Protein AF-A0A9D5DJY1-F1 (afdb_monomer)

Sequence (149 aa):
MSKDKRERAIVYVGHIPFGLFEPQLEEYFSQFGKILRLKLSRSKKSGHSRGYAFIEFESMEVAEIAASTMNNYIIFKRSLKCHVLPKESIHPFIFTKSKKNKPLHSNKPLTQEEKQAKVKKSAASKQKKLIKISKILEKENINYKLPSM

Structure (mmCIF, N/CA/C/O backbone):
data_AF-A0A9D5DJY1-F1
#
_entry.id   AF-A0A9D5DJY1-F1
#
loop_
_atom_site.group_PDB
_atom_site.id
_atom_site.type_symbol
_atom_site.label_atom_id
_atom_site.label_alt_id
_atom_site.label_comp_id
_atom_site.label_asym_id
_atom_site.label_entity_id
_atom_site.label_seq_id
_atom_site.pdbx_PDB_ins_code
_atom_site.Cartn_x
_atom_site.Cartn_y
_atom_site.Cartn_z
_atom_site.occupancy
_atom_site.B_iso_or_equiv
_atom_site.auth_seq_id
_atom_site.auth_comp_id
_atom_site.auth_asym_id
_atom_site.auth_atom_id
_atom_site.pdbx_PDB_model_num
ATOM 1 N N . MET A 1 1 ? -32.517 -2.470 -9.070 1.00 41.47 1 MET A N 1
ATOM 2 C CA . MET A 1 1 ? -31.110 -2.789 -9.385 1.00 41.47 1 MET A CA 1
ATOM 3 C C . MET A 1 1 ? -30.322 -2.769 -8.095 1.00 41.47 1 MET A C 1
ATOM 5 O O . MET A 1 1 ? -30.193 -1.720 -7.471 1.00 41.47 1 MET A O 1
ATOM 9 N N . SER A 1 2 ? -29.945 -3.953 -7.634 1.00 45.41 2 SER A N 1
ATOM 10 C CA . SER A 1 2 ? -29.238 -4.187 -6.380 1.00 45.41 2 SER A CA 1
ATOM 11 C C . SER A 1 2 ? -27.928 -3.404 -6.389 1.00 45.41 2 SER A C 1
ATOM 13 O O . SER A 1 2 ? -27.163 -3.509 -7.339 1.00 45.41 2 SER A O 1
ATOM 15 N N . LYS A 1 3 ? -27.673 -2.581 -5.367 1.00 52.31 3 LYS A N 1
ATOM 16 C CA . LYS A 1 3 ? -26.342 -2.002 -5.164 1.00 52.31 3 LYS A CA 1
ATOM 17 C C . LYS A 1 3 ? -25.402 -3.167 -4.881 1.00 52.31 3 LYS A C 1
ATOM 19 O O . LYS A 1 3 ? -25.457 -3.719 -3.782 1.00 52.31 3 LYS A O 1
ATOM 24 N N . ASP A 1 4 ? -24.614 -3.559 -5.878 1.00 59.56 4 ASP A N 1
ATOM 25 C CA . ASP A 1 4 ? -23.617 -4.614 -5.748 1.00 59.56 4 ASP A CA 1
ATOM 26 C C . ASP A 1 4 ? -22.781 -4.357 -4.504 1.00 59.56 4 ASP A C 1
ATOM 28 O O . ASP A 1 4 ? -22.185 -3.289 -4.320 1.00 59.56 4 ASP A O 1
ATOM 32 N N . LYS A 1 5 ? -22.791 -5.339 -3.611 1.00 59.12 5 LYS A N 1
ATOM 33 C CA . LYS A 1 5 ? -22.055 -5.316 -2.357 1.00 59.12 5 LYS A CA 1
ATOM 34 C C . LYS A 1 5 ? -20.580 -5.550 -2.690 1.00 59.12 5 LYS A C 1
ATOM 36 O O . LYS A 1 5 ? -20.061 -6.639 -2.490 1.00 59.12 5 LYS A O 1
ATOM 41 N N . ARG A 1 6 ? -19.924 -4.538 -3.266 1.00 77.81 6 ARG A N 1
ATOM 42 C CA . ARG A 1 6 ? -18.500 -4.580 -3.617 1.00 77.81 6 ARG A CA 1
ATOM 43 C C . ARG A 1 6 ? -17.697 -4.665 -2.330 1.00 77.81 6 ARG A C 1
ATOM 45 O O . ARG A 1 6 ? -17.626 -3.707 -1.556 1.00 77.81 6 ARG A O 1
ATOM 52 N N . GLU A 1 7 ? -17.161 -5.847 -2.065 1.00 89.00 7 GLU A N 1
ATOM 53 C CA . GLU A 1 7 ? -16.284 -6.052 -0.926 1.00 89.00 7 GLU A CA 1
ATOM 54 C C . GLU A 1 7 ? -14.908 -5.479 -1.237 1.00 89.00 7 GLU A C 1
ATOM 56 O O . GLU A 1 7 ? -14.360 -5.699 -2.311 1.00 89.00 7 GLU A O 1
ATOM 61 N N . ARG A 1 8 ? -14.337 -4.736 -0.290 1.00 92.88 8 ARG A N 1
ATOM 62 C CA . ARG A 1 8 ? -12.980 -4.210 -0.430 1.00 92.88 8 ARG A CA 1
ATOM 63 C C . ARG A 1 8 ? -11.979 -5.306 -0.122 1.00 92.88 8 ARG A C 1
ATOM 65 O O . ARG A 1 8 ? -12.163 -6.068 0.830 1.00 92.88 8 ARG A O 1
ATOM 72 N N . ALA A 1 9 ? -10.887 -5.316 -0.868 1.00 94.38 9 ALA A N 1
ATOM 73 C CA . ALA A 1 9 ? -9.797 -6.252 -0.664 1.00 94.38 9 ALA A CA 1
ATOM 74 C C . ALA A 1 9 ? -8.452 -5.532 -0.732 1.00 94.38 9 ALA A C 1
ATOM 76 O O . ALA A 1 9 ? -8.300 -4.506 -1.399 1.00 94.38 9 ALA A O 1
ATOM 77 N N . ILE A 1 10 ? -7.474 -6.078 -0.011 1.00 96.06 10 ILE A N 1
ATOM 78 C CA . ILE A 1 10 ? -6.108 -5.564 0.004 1.00 96.06 10 ILE A CA 1
ATOM 79 C C . ILE A 1 10 ? -5.216 -6.544 -0.742 1.00 96.06 10 ILE A C 1
ATOM 81 O O . ILE A 1 10 ? -5.172 -7.726 -0.412 1.00 96.06 10 ILE A O 1
ATOM 85 N N . VAL A 1 11 ? -4.456 -6.031 -1.698 1.00 96.88 11 VAL A N 1
ATOM 86 C CA . VAL A 1 11 ? -3.409 -6.764 -2.402 1.00 96.88 11 VAL A CA 1
ATOM 87 C C . VAL A 1 11 ? -2.065 -6.433 -1.768 1.00 96.88 11 VAL A C 1
ATOM 89 O O . VAL A 1 11 ? -1.703 -5.263 -1.589 1.00 96.88 11 VAL A O 1
ATOM 92 N N . TYR A 1 12 ? -1.318 -7.475 -1.423 1.00 97.00 12 TYR A N 1
ATOM 93 C CA . TYR A 1 12 ? 0.097 -7.370 -1.110 1.00 97.00 12 TYR A CA 1
ATOM 94 C C . TYR A 1 12 ? 0.903 -7.386 -2.405 1.00 97.00 12 TYR A C 1
ATOM 96 O O . TYR A 1 12 ? 0.724 -8.278 -3.233 1.00 97.00 12 TYR A O 1
ATOM 104 N N . VAL A 1 13 ? 1.831 -6.439 -2.540 1.00 96.94 13 VAL A N 1
ATOM 105 C CA . VAL A 1 13 ? 2.782 -6.371 -3.653 1.00 96.94 13 VAL A CA 1
ATOM 106 C C . VAL A 1 13 ? 4.192 -6.404 -3.076 1.00 96.94 13 VAL A C 1
ATOM 108 O O . VAL A 1 13 ? 4.599 -5.489 -2.366 1.00 96.94 13 VAL A O 1
ATOM 111 N N . GLY A 1 14 ? 4.942 -7.465 -3.349 1.00 96.12 14 GLY A N 1
ATOM 112 C CA . GLY A 1 14 ? 6.302 -7.684 -2.864 1.00 96.12 14 GLY A CA 1
ATOM 113 C C . GLY A 1 14 ? 7.342 -7.708 -3.978 1.00 96.12 14 GLY A C 1
ATOM 114 O O . GLY A 1 14 ? 7.011 -7.722 -5.161 1.00 96.12 14 GLY A O 1
ATOM 115 N N . HIS A 1 15 ? 8.615 -7.740 -3.574 1.00 95.38 15 HIS A N 1
ATOM 116 C CA . HIS A 1 15 ? 9.786 -7.743 -4.464 1.00 95.38 15 HIS A CA 1
ATOM 117 C C . HIS A 1 15 ? 9.909 -6.504 -5.363 1.00 95.38 15 HIS A C 1
ATOM 119 O O . HIS A 1 15 ? 10.597 -6.537 -6.384 1.00 95.38 15 HIS A O 1
ATOM 125 N N . ILE A 1 16 ? 9.315 -5.393 -4.932 1.00 95.00 16 ILE A N 1
ATOM 126 C CA . ILE A 1 16 ? 9.310 -4.129 -5.662 1.00 95.00 16 ILE A CA 1
ATOM 127 C C . ILE A 1 16 ? 10.757 -3.618 -5.815 1.00 95.00 16 ILE A C 1
ATOM 129 O O . ILE A 1 16 ? 11.475 -3.535 -4.809 1.00 95.00 16 ILE A O 1
ATOM 133 N N . PRO A 1 17 ? 11.206 -3.288 -7.040 1.00 92.25 17 PRO A N 1
ATOM 134 C CA . PRO A 1 17 ? 12.548 -2.770 -7.283 1.00 92.25 17 PRO A CA 1
ATOM 135 C C . PRO A 1 17 ? 12.768 -1.401 -6.632 1.00 92.25 17 PRO A C 1
ATOM 137 O O . PRO A 1 17 ? 11.848 -0.597 -6.470 1.00 92.25 17 PRO A O 1
ATOM 140 N N . PHE A 1 18 ? 14.022 -1.124 -6.272 1.00 86.62 18 PHE A N 1
ATOM 141 C CA . PHE A 1 18 ? 14.419 0.193 -5.783 1.00 86.62 18 PHE A CA 1
ATOM 142 C C . PHE A 1 18 ? 14.231 1.224 -6.904 1.00 86.62 18 PHE A C 1
ATOM 144 O O . PHE A 1 18 ? 14.793 1.065 -7.982 1.00 86.62 18 PHE A O 1
ATOM 151 N N . GLY A 1 19 ? 13.418 2.252 -6.651 1.00 85.12 19 GLY A N 1
ATOM 152 C CA . GLY A 1 19 ? 13.051 3.278 -7.637 1.00 85.12 19 GLY A CA 1
ATOM 153 C C . GLY A 1 19 ? 11.577 3.256 -8.046 1.00 85.12 19 GLY A C 1
ATOM 154 O O . GLY A 1 19 ? 11.086 4.244 -8.582 1.00 85.12 19 GLY A O 1
ATOM 155 N N . LEU A 1 20 ? 10.852 2.175 -7.742 1.00 90.50 20 LEU A N 1
ATOM 156 C CA . LEU A 1 20 ? 9.415 2.092 -7.981 1.00 90.50 20 LEU A CA 1
ATOM 157 C C . LEU A 1 20 ? 8.670 2.506 -6.701 1.00 90.50 20 LEU A C 1
ATOM 159 O O . LEU A 1 20 ? 8.695 1.799 -5.687 1.00 90.50 20 LEU A O 1
ATOM 163 N N . PHE A 1 21 ? 8.071 3.696 -6.738 1.00 92.44 21 PHE A N 1
ATOM 164 C CA . PHE A 1 21 ? 7.407 4.328 -5.602 1.00 92.44 21 PHE A CA 1
ATOM 165 C C . PHE A 1 21 ? 5.883 4.331 -5.763 1.00 92.44 21 PHE A C 1
ATOM 167 O O . PHE A 1 21 ? 5.326 3.829 -6.737 1.00 92.44 21 PHE A O 1
ATOM 174 N N . GLU A 1 22 ? 5.204 4.886 -4.763 1.00 94.00 22 GLU A N 1
ATOM 175 C CA . GLU A 1 22 ? 3.753 5.023 -4.710 1.00 94.00 22 GLU A CA 1
ATOM 176 C C . GLU A 1 22 ? 3.104 5.570 -5.994 1.00 94.00 22 GLU A C 1
ATOM 178 O O . GLU A 1 22 ? 2.169 4.915 -6.440 1.00 94.00 22 GLU A O 1
ATOM 183 N N . PRO A 1 23 ? 3.563 6.674 -6.626 1.00 94.31 23 PRO A N 1
ATOM 184 C CA . PRO A 1 23 ? 2.889 7.201 -7.814 1.00 94.31 23 PRO A CA 1
ATOM 185 C C . PRO A 1 23 ? 2.963 6.238 -9.002 1.00 94.31 23 PRO A C 1
ATOM 187 O O . PRO A 1 23 ? 1.973 6.061 -9.701 1.00 94.31 23 PRO A O 1
ATOM 190 N N . GLN A 1 24 ? 4.097 5.553 -9.194 1.00 93.38 24 GLN A N 1
ATOM 191 C CA . GLN A 1 24 ? 4.215 4.557 -10.259 1.00 93.38 24 GLN A CA 1
ATOM 192 C C . GLN A 1 24 ? 3.327 3.346 -9.968 1.00 93.38 24 GLN A C 1
ATOM 194 O O . GLN A 1 24 ? 2.640 2.864 -10.859 1.00 93.38 24 GLN A O 1
ATOM 199 N N . LEU A 1 25 ? 3.310 2.851 -8.723 1.00 94.25 25 LEU A N 1
ATOM 200 C CA . LEU A 1 25 ? 2.404 1.762 -8.346 1.00 94.25 25 LEU A CA 1
ATOM 201 C C . LEU A 1 25 ? 0.942 2.161 -8.561 1.00 94.25 25 LEU A C 1
ATOM 203 O O . LEU A 1 25 ? 0.166 1.361 -9.061 1.00 94.25 25 LEU A O 1
ATOM 207 N N . GLU A 1 26 ? 0.561 3.377 -8.185 1.00 95.56 26 GLU A N 1
ATOM 208 C CA . GLU A 1 26 ? -0.804 3.862 -8.361 1.00 95.56 26 GLU A CA 1
ATOM 209 C C . GLU A 1 26 ? -1.192 3.888 -9.839 1.00 95.56 26 GLU A C 1
ATOM 211 O O . GLU A 1 26 ? -2.220 3.321 -10.194 1.00 95.56 26 GLU A O 1
ATOM 216 N N . GLU A 1 27 ? -0.333 4.420 -10.708 1.00 94.12 27 GLU A N 1
ATOM 217 C CA . GLU A 1 27 ? -0.542 4.418 -12.158 1.00 94.12 27 GLU A CA 1
ATOM 218 C C . GLU A 1 27 ? -0.684 2.989 -12.709 1.00 94.12 27 GLU A C 1
ATOM 220 O O . GLU A 1 27 ? -1.706 2.662 -13.315 1.00 94.12 27 GLU A O 1
ATOM 225 N N . TYR A 1 28 ? 0.261 2.093 -12.402 1.00 92.19 28 TYR A N 1
ATOM 226 C CA . TYR A 1 28 ? 0.219 0.700 -12.862 1.00 92.19 28 TYR A CA 1
ATOM 227 C C . TYR A 1 28 ? -0.999 -0.067 -12.360 1.00 92.19 28 TYR A C 1
ATOM 229 O O . TYR A 1 28 ? -1.531 -0.899 -13.085 1.00 92.19 28 TYR A O 1
ATOM 237 N N . PHE A 1 29 ? -1.428 0.140 -11.118 1.00 95.06 29 PHE A N 1
ATOM 238 C CA . PHE A 1 29 ? -2.541 -0.624 -10.559 1.00 95.06 29 PHE A CA 1
ATOM 239 C C . PHE A 1 29 ? -3.906 0.028 -10.829 1.00 95.06 29 PHE A C 1
ATOM 241 O O . PHE A 1 29 ? -4.925 -0.661 -10.761 1.00 95.06 29 PHE A O 1
ATOM 248 N N . SER A 1 30 ? -3.938 1.313 -11.201 1.00 95.25 30 SER A N 1
ATOM 249 C CA . SER A 1 30 ? -5.171 2.027 -11.562 1.00 95.25 30 SER A CA 1
ATOM 250 C C . SER A 1 30 ? -5.842 1.466 -12.818 1.00 95.25 30 SER A C 1
ATOM 252 O O . SER A 1 30 ? -7.062 1.554 -12.940 1.00 95.25 30 SER A O 1
ATOM 254 N N . GLN A 1 31 ? -5.076 0.814 -13.703 1.00 94.94 31 GLN A N 1
ATOM 255 C CA . GLN A 1 31 ? -5.602 0.173 -14.914 1.00 94.94 31 GLN A CA 1
ATOM 256 C C . GLN A 1 31 ? -6.569 -0.984 -14.616 1.00 94.94 31 GLN A C 1
ATOM 258 O O . GLN A 1 31 ? -7.448 -1.273 -15.421 1.00 94.94 31 GLN A O 1
ATOM 263 N N . PHE A 1 32 ? -6.423 -1.648 -13.463 1.00 95.06 32 PHE A N 1
ATOM 264 C CA . PHE A 1 32 ? -7.307 -2.748 -13.066 1.00 95.06 32 PHE A CA 1
ATOM 265 C C . PHE A 1 32 ? -8.606 -2.229 -12.451 1.00 95.06 32 PHE A C 1
ATOM 267 O O . PHE A 1 32 ? -9.660 -2.845 -12.593 1.00 95.06 32 PHE A O 1
ATOM 274 N N . GLY A 1 33 ? -8.540 -1.096 -11.752 1.00 94.06 33 GLY A N 1
ATOM 275 C CA . GLY A 1 33 ? -9.705 -0.452 -11.173 1.00 94.06 33 GLY A CA 1
ATOM 276 C C . GLY A 1 33 ? -9.354 0.575 -10.106 1.00 94.06 33 GLY A C 1
ATOM 277 O O . GLY A 1 33 ? -8.200 0.946 -9.892 1.00 94.06 33 GLY A O 1
ATOM 278 N N . LYS A 1 34 ? -10.389 1.050 -9.411 1.00 95.19 34 LYS A N 1
ATOM 279 C CA . LYS A 1 34 ? -10.267 2.146 -8.451 1.00 95.19 34 LYS A CA 1
ATOM 280 C C . LYS A 1 34 ? -9.510 1.721 -7.190 1.00 95.19 34 LYS A C 1
ATOM 282 O O . LYS A 1 34 ? -9.982 0.889 -6.407 1.00 95.19 34 LYS A O 1
ATOM 287 N N . ILE A 1 35 ? -8.366 2.365 -6.970 1.00 96.50 35 ILE A N 1
ATOM 288 C CA . ILE A 1 35 ? -7.564 2.250 -5.752 1.00 96.50 35 ILE A CA 1
ATOM 289 C C . ILE A 1 35 ? -8.118 3.220 -4.705 1.00 96.50 35 ILE A C 1
ATOM 291 O O . ILE A 1 35 ? -8.317 4.403 -4.973 1.00 96.50 35 ILE A O 1
ATOM 295 N N . LEU A 1 36 ? -8.368 2.724 -3.496 1.00 94.56 36 LEU A N 1
ATOM 296 C CA . LEU A 1 36 ? -8.807 3.544 -2.364 1.00 94.56 36 LEU A CA 1
ATOM 297 C C . LEU A 1 36 ? -7.626 4.015 -1.522 1.00 94.56 36 LEU A C 1
ATOM 299 O O . LEU A 1 36 ? -7.602 5.151 -1.044 1.00 94.56 36 LEU A O 1
ATOM 303 N N . ARG A 1 37 ? -6.662 3.122 -1.283 1.00 94.62 37 ARG A N 1
ATOM 304 C CA . ARG A 1 37 ? -5.487 3.406 -0.457 1.00 94.62 37 ARG A CA 1
ATOM 305 C C . ARG A 1 37 ? -4.285 2.666 -0.998 1.00 94.62 37 ARG A C 1
ATOM 307 O O . ARG A 1 37 ? -4.371 1.490 -1.329 1.00 94.62 37 ARG A O 1
ATOM 314 N N . LEU A 1 38 ? -3.142 3.332 -0.975 1.00 95.38 38 LEU A N 1
ATOM 315 C CA . LEU A 1 38 ? -1.866 2.736 -1.326 1.00 95.38 38 LEU A CA 1
ATOM 316 C C . LEU A 1 38 ? -0.824 3.107 -0.277 1.00 95.38 38 LEU A C 1
ATOM 318 O O . LEU A 1 38 ? -0.776 4.239 0.212 1.00 95.38 38 LEU A O 1
ATOM 322 N N . LYS A 1 39 ? 0.002 2.136 0.112 1.00 93.88 39 LYS A N 1
ATOM 323 C CA . LYS A 1 39 ? 1.108 2.369 1.040 1.00 93.88 39 LYS A CA 1
ATOM 324 C C . LYS A 1 39 ? 2.310 1.503 0.699 1.00 93.88 39 LYS A C 1
ATOM 326 O O . LYS A 1 39 ? 2.276 0.291 0.909 1.00 93.88 39 LYS A O 1
ATOM 331 N N . LEU A 1 40 ? 3.411 2.144 0.317 1.00 94.50 40 LEU A N 1
ATOM 332 C CA . LEU A 1 40 ? 4.723 1.508 0.271 1.00 94.50 40 LEU A CA 1
ATOM 333 C C . LEU A 1 40 ? 5.310 1.433 1.684 1.00 94.50 40 LEU A C 1
ATOM 335 O O . LEU A 1 40 ? 5.345 2.415 2.436 1.00 94.50 40 LEU A O 1
ATOM 339 N N . SER A 1 41 ? 5.779 0.254 2.076 1.00 92.06 41 SER A N 1
ATOM 340 C CA . SER A 1 41 ? 6.418 0.072 3.372 1.00 92.06 41 SER A CA 1
ATOM 341 C C . SER A 1 41 ? 7.846 0.604 3.335 1.00 92.06 41 SER A C 1
ATOM 343 O O . SER A 1 41 ? 8.646 0.215 2.485 1.00 92.06 41 SER A O 1
ATOM 345 N N . ARG A 1 42 ? 8.189 1.479 4.283 1.00 90.94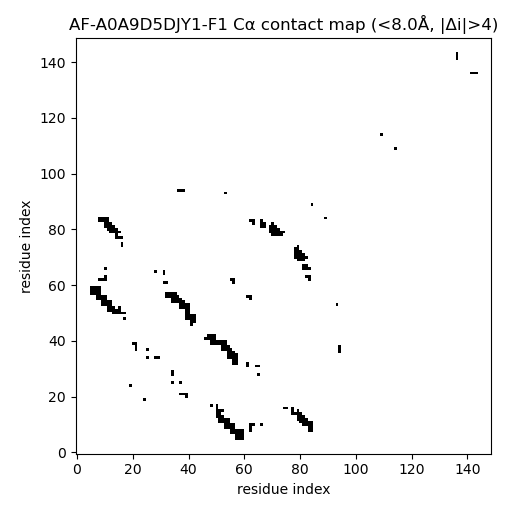 42 ARG A N 1
ATOM 346 C CA . ARG A 1 42 ? 9.505 2.124 4.375 1.00 90.94 42 ARG A CA 1
ATOM 347 C C . ARG A 1 42 ? 10.160 1.853 5.728 1.00 90.94 42 ARG A C 1
ATOM 349 O O . ARG A 1 42 ? 9.483 1.679 6.746 1.00 90.94 42 ARG A O 1
ATOM 356 N N . SER A 1 43 ? 11.488 1.796 5.749 1.00 89.06 43 SER A N 1
ATOM 357 C CA . SER A 1 43 ? 12.283 1.661 6.969 1.00 89.06 43 SER A CA 1
ATOM 358 C C . SER A 1 43 ? 12.111 2.895 7.851 1.00 89.06 43 SER A C 1
ATOM 360 O O . SER A 1 43 ? 12.279 4.022 7.394 1.00 89.06 43 SER A O 1
ATOM 362 N N . LYS A 1 44 ? 11.832 2.698 9.145 1.00 84.56 44 LYS A N 1
ATOM 363 C CA . LYS A 1 44 ? 11.696 3.810 10.103 1.00 84.56 44 LYS A CA 1
ATOM 364 C C . LYS A 1 44 ? 13.013 4.546 10.364 1.00 84.56 44 LYS A C 1
ATOM 366 O O . LYS A 1 44 ? 12.965 5.698 10.776 1.00 84.56 44 LYS A O 1
ATOM 371 N N . LYS A 1 45 ? 14.156 3.871 10.182 1.00 85.75 45 LYS A N 1
ATOM 372 C CA . LYS A 1 45 ? 15.488 4.437 10.442 1.00 85.75 45 LYS A CA 1
ATOM 373 C C . LYS A 1 45 ? 16.004 5.219 9.238 1.00 85.75 45 LYS A C 1
ATOM 375 O O . LYS A 1 45 ? 16.393 6.365 9.383 1.00 85.75 45 LYS A O 1
ATOM 380 N N . SER A 1 46 ? 15.989 4.593 8.061 1.00 87.94 46 SER A N 1
ATOM 381 C CA . SER A 1 46 ? 16.608 5.147 6.854 1.00 87.94 46 SER A CA 1
ATOM 382 C C . SER A 1 46 ? 15.614 5.782 5.881 1.00 87.94 46 SER A C 1
ATOM 384 O O . SER A 1 46 ? 16.036 6.387 4.906 1.00 87.94 46 SER A O 1
ATOM 386 N N . GLY A 1 47 ? 14.303 5.593 6.062 1.00 86.19 47 GLY A N 1
ATOM 387 C CA . GLY A 1 47 ?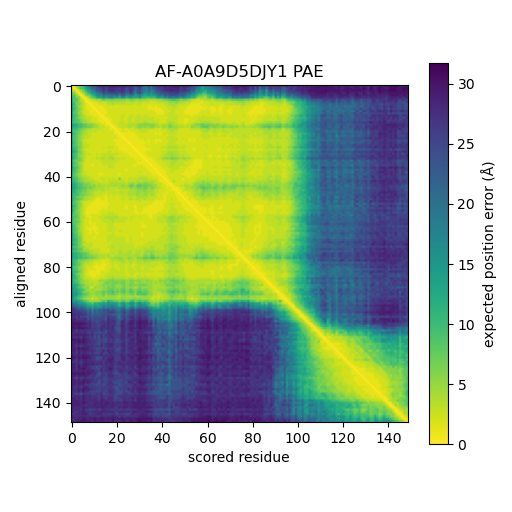 13.277 6.067 5.122 1.00 86.19 47 GLY A CA 1
ATOM 388 C C . GLY A 1 47 ? 13.214 5.303 3.793 1.00 86.19 47 GLY A C 1
ATOM 389 O O . GLY A 1 47 ? 12.298 5.534 3.008 1.00 86.19 47 GLY A O 1
ATOM 390 N N . HIS A 1 48 ? 14.137 4.370 3.552 1.00 88.25 48 HIS A N 1
ATOM 391 C CA . HIS A 1 48 ? 14.214 3.610 2.307 1.00 88.25 48 HIS A CA 1
ATOM 392 C C . HIS A 1 48 ? 13.055 2.616 2.184 1.00 88.25 48 HIS A C 1
ATOM 394 O O . HIS A 1 48 ? 12.559 2.100 3.192 1.00 88.25 48 HIS A O 1
ATOM 400 N N . SER A 1 49 ? 12.642 2.323 0.949 1.00 92.56 49 SER A N 1
ATOM 401 C CA . SER A 1 49 ? 11.646 1.285 0.666 1.00 92.56 49 SER A CA 1
ATOM 402 C C . SER A 1 49 ? 12.108 -0.070 1.199 1.00 92.56 49 SER A C 1
ATOM 404 O O . SER A 1 49 ? 13.274 -0.440 1.074 1.00 92.56 49 SER A O 1
ATOM 406 N N . ARG A 1 50 ? 11.179 -0.824 1.790 1.00 92.81 50 ARG A N 1
ATOM 407 C CA . ARG A 1 50 ? 11.396 -2.220 2.191 1.00 92.81 50 ARG A CA 1
ATOM 408 C C . ARG A 1 50 ? 11.119 -3.204 1.048 1.00 92.81 50 ARG A C 1
ATOM 410 O O . ARG A 1 50 ? 11.187 -4.406 1.276 1.00 92.81 50 ARG A O 1
ATOM 417 N N . GLY A 1 51 ? 10.778 -2.707 -0.144 1.00 93.75 51 GLY A N 1
ATOM 418 C CA . GLY A 1 51 ? 10.510 -3.528 -1.327 1.00 93.75 51 GLY A CA 1
ATOM 419 C C . GLY A 1 51 ? 9.133 -4.196 -1.331 1.00 93.75 51 GLY A C 1
ATOM 420 O O . GLY A 1 51 ? 8.952 -5.206 -2.007 1.00 93.75 51 GLY A O 1
ATOM 421 N N . TYR A 1 52 ? 8.171 -3.672 -0.565 1.00 95.38 52 TYR A N 1
ATOM 422 C CA . TYR A 1 52 ? 6.791 -4.154 -0.588 1.00 95.38 52 TYR A CA 1
ATOM 423 C C . TYR A 1 52 ? 5.776 -3.053 -0.263 1.00 95.38 52 TYR A C 1
ATOM 425 O O . TYR A 1 52 ? 6.073 -2.116 0.487 1.00 95.38 52 TYR A O 1
ATOM 433 N N . ALA A 1 53 ? 4.570 -3.193 -0.803 1.00 95.94 53 ALA A N 1
ATOM 434 C CA . ALA A 1 53 ? 3.456 -2.269 -0.672 1.00 95.94 53 ALA A CA 1
ATOM 435 C C . ALA A 1 53 ? 2.137 -3.007 -0.409 1.00 95.94 53 ALA A C 1
ATOM 437 O O . ALA A 1 53 ? 2.015 -4.211 -0.638 1.00 95.94 53 ALA A O 1
ATOM 438 N N . PHE A 1 54 ? 1.153 -2.250 0.065 1.00 96.25 54 PHE A N 1
ATOM 439 C CA . PHE A 1 54 ? -0.232 -2.682 0.210 1.00 96.25 54 PHE A CA 1
ATOM 440 C C . PHE A 1 54 ? -1.133 -1.750 -0.590 1.00 96.25 54 PHE A C 1
ATOM 442 O O . PHE A 1 54 ? -0.983 -0.526 -0.494 1.00 96.25 54 PHE A O 1
ATOM 449 N N . ILE A 1 55 ? -2.063 -2.331 -1.341 1.00 96.75 55 ILE A N 1
ATOM 450 C CA . ILE A 1 55 ? -3.011 -1.610 -2.193 1.00 96.75 55 ILE A CA 1
ATOM 451 C C . ILE A 1 55 ? -4.420 -2.070 -1.824 1.00 96.75 55 ILE A C 1
ATOM 453 O O . ILE A 1 55 ? -4.706 -3.260 -1.876 1.00 96.75 55 ILE A O 1
ATOM 457 N N . GLU A 1 56 ? -5.284 -1.149 -1.408 1.00 95.69 56 GLU A N 1
ATOM 458 C CA . GLU A 1 56 ? -6.703 -1.404 -1.140 1.00 95.69 56 GLU A CA 1
ATOM 459 C C . GLU A 1 56 ? -7.521 -1.038 -2.377 1.00 95.69 56 GLU A C 1
ATOM 461 O O . GLU A 1 56 ? -7.530 0.126 -2.792 1.00 95.69 56 GLU A O 1
ATOM 466 N N . PHE A 1 57 ? -8.223 -2.020 -2.933 1.00 96.19 57 PHE A N 1
ATOM 467 C CA . PHE A 1 57 ? -9.153 -1.835 -4.043 1.00 96.19 57 PHE A CA 1
ATOM 468 C C . PHE A 1 57 ? -10.592 -1.713 -3.547 1.00 96.19 57 PHE A C 1
ATOM 470 O O . PHE A 1 57 ? -10.965 -2.245 -2.497 1.00 96.19 57 PHE A O 1
ATOM 477 N N . GLU A 1 58 ? -11.419 -1.024 -4.333 1.00 95.06 58 GLU A N 1
ATOM 478 C CA . GLU A 1 58 ? -12.856 -0.905 -4.066 1.00 95.06 58 GLU A CA 1
ATOM 479 C C . GLU A 1 58 ? -13.614 -2.233 -4.250 1.00 95.06 58 GLU A C 1
ATOM 481 O O . GLU A 1 58 ? -14.620 -2.440 -3.575 1.00 95.06 58 GLU A O 1
ATOM 486 N N . SER A 1 59 ? -13.127 -3.127 -5.121 1.00 94.25 59 SER A N 1
ATOM 487 C CA . SER A 1 59 ? -13.741 -4.427 -5.426 1.00 94.25 59 SER A CA 1
ATOM 488 C C . SER A 1 59 ? -12.762 -5.587 -5.226 1.00 94.25 59 SER A C 1
ATOM 490 O O . SER A 1 59 ? -11.603 -5.512 -5.640 1.00 94.25 59 SER A O 1
ATOM 492 N N . MET A 1 60 ? -13.251 -6.671 -4.623 1.00 93.69 60 MET A N 1
ATOM 493 C CA . MET A 1 60 ? -12.518 -7.913 -4.384 1.00 93.69 60 MET A CA 1
ATOM 494 C C . MET A 1 60 ? -12.170 -8.626 -5.687 1.00 93.69 60 MET A C 1
ATOM 496 O O . MET A 1 60 ? -11.031 -9.047 -5.852 1.00 93.69 60 MET A O 1
ATOM 500 N N . GLU A 1 61 ? -13.096 -8.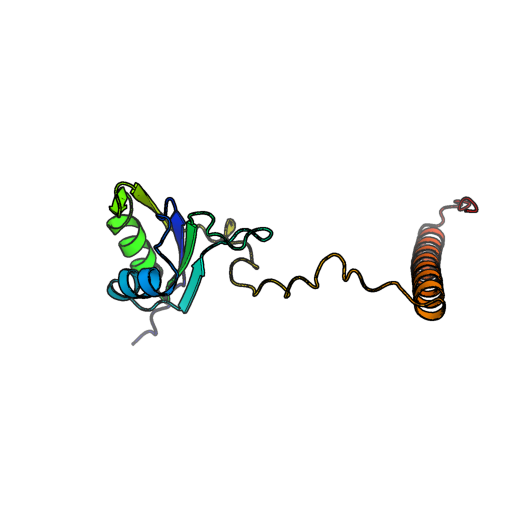660 -6.643 1.00 94.31 61 GLU A N 1
ATOM 501 C CA . GLU A 1 61 ? -12.869 -9.249 -7.969 1.00 94.31 61 GLU A CA 1
ATOM 502 C C . GLU A 1 61 ? -11.697 -8.559 -8.683 1.00 94.31 61 GLU A C 1
ATOM 504 O O . GLU A 1 61 ? -10.798 -9.204 -9.217 1.00 94.31 61 GLU A O 1
ATOM 509 N N . VAL A 1 62 ? -11.649 -7.224 -8.610 1.00 95.06 62 VAL A N 1
ATOM 510 C CA . VAL A 1 62 ? -10.551 -6.428 -9.179 1.00 95.06 62 VAL A CA 1
ATOM 511 C C . VAL A 1 62 ? -9.228 -6.743 -8.484 1.00 95.06 62 VAL A C 1
ATOM 513 O O . VAL A 1 62 ? -8.201 -6.872 -9.147 1.00 95.06 62 VAL A O 1
ATOM 516 N N . ALA A 1 63 ? -9.236 -6.887 -7.157 1.00 95.75 63 ALA A N 1
ATOM 517 C CA . ALA A 1 63 ? -8.041 -7.236 -6.396 1.00 95.75 63 ALA A CA 1
ATOM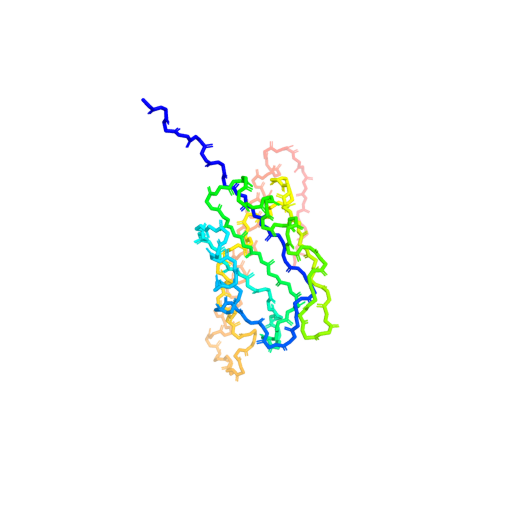 518 C C . ALA A 1 63 ? -7.491 -8.621 -6.776 1.00 95.75 63 ALA A C 1
ATOM 520 O O . ALA A 1 63 ? -6.276 -8.774 -6.906 1.00 95.75 63 ALA A O 1
ATOM 521 N N . GLU A 1 64 ? -8.362 -9.611 -6.980 1.00 95.75 64 GLU A N 1
ATOM 522 C CA . GLU A 1 64 ? -7.986 -10.965 -7.406 1.00 95.75 64 GLU A CA 1
ATOM 523 C C . GLU A 1 64 ? -7.413 -10.990 -8.824 1.00 95.75 64 GLU A C 1
ATOM 525 O O . GLU A 1 64 ? -6.371 -11.615 -9.056 1.00 95.75 64 GLU A O 1
ATOM 530 N N . ILE A 1 65 ? -8.035 -10.259 -9.754 1.00 95.75 65 ILE A N 1
ATOM 531 C CA . ILE A 1 65 ? -7.545 -10.115 -11.130 1.00 95.75 65 ILE A CA 1
ATOM 532 C C . ILE A 1 65 ? -6.182 -9.418 -11.136 1.00 95.75 65 ILE A C 1
ATOM 534 O O . ILE A 1 65 ? -5.236 -9.915 -11.752 1.00 95.75 65 ILE A O 1
ATOM 538 N N . ALA A 1 66 ? -6.048 -8.298 -10.419 1.00 96.06 66 ALA A N 1
ATOM 539 C CA . ALA A 1 66 ? -4.795 -7.553 -10.327 1.00 96.06 66 ALA A CA 1
ATOM 540 C C . ALA A 1 66 ? -3.682 -8.403 -9.698 1.00 96.06 66 ALA A C 1
ATOM 542 O O . ALA A 1 66 ? -2.553 -8.415 -10.193 1.00 96.06 66 ALA A O 1
ATOM 543 N N . ALA A 1 67 ? -3.994 -9.145 -8.630 1.00 96.44 67 ALA A N 1
ATOM 544 C CA . ALA A 1 67 ? -3.043 -10.036 -7.983 1.00 96.44 67 ALA A CA 1
ATOM 545 C C . ALA A 1 67 ? -2.590 -11.153 -8.927 1.00 96.44 67 ALA A C 1
ATOM 547 O O . ALA A 1 67 ? -1.388 -11.344 -9.082 1.00 96.44 67 ALA A O 1
ATOM 548 N N . SER A 1 68 ? -3.524 -11.839 -9.586 1.00 96.25 68 SER A N 1
ATOM 549 C CA . SER A 1 68 ? -3.221 -12.947 -10.501 1.00 96.25 68 SER A CA 1
ATOM 550 C C . SER A 1 68 ? -2.413 -12.490 -11.715 1.00 96.25 68 SER A C 1
ATOM 552 O O . SER A 1 68 ? -1.435 -13.137 -12.076 1.00 96.25 68 SER A O 1
ATOM 554 N N . THR A 1 69 ? -2.776 -11.346 -12.299 1.00 95.12 69 THR A N 1
ATOM 555 C CA . THR A 1 69 ? -2.133 -10.815 -13.511 1.00 95.12 69 THR A CA 1
ATOM 556 C C . THR A 1 69 ? -0.721 -10.306 -13.230 1.00 95.12 69 THR A C 1
ATOM 558 O O . THR A 1 69 ? 0.193 -10.534 -14.018 1.00 95.12 69 THR A O 1
ATOM 561 N N . MET A 1 70 ? -0.519 -9.623 -12.098 1.00 94.94 70 MET A N 1
ATOM 562 C CA . MET A 1 70 ? 0.776 -9.018 -11.766 1.00 94.94 70 MET A CA 1
ATOM 563 C C . MET A 1 70 ? 1.717 -9.961 -11.011 1.00 94.94 70 MET A C 1
ATOM 565 O O . MET A 1 70 ? 2.888 -9.624 -10.807 1.00 94.94 70 MET A O 1
ATOM 569 N N . ASN A 1 71 ? 1.241 -11.122 -10.559 1.00 96.06 71 ASN A N 1
ATOM 570 C CA . ASN A 1 71 ? 2.095 -12.084 -9.879 1.00 96.06 71 ASN A CA 1
ATOM 571 C C . ASN A 1 71 ? 3.133 -12.657 -10.856 1.00 96.06 71 ASN A C 1
ATOM 573 O O . ASN A 1 71 ? 2.799 -13.112 -11.943 1.00 96.06 71 ASN A O 1
ATOM 577 N N . ASN A 1 72 ? 4.402 -12.642 -10.451 1.00 95.19 72 ASN A N 1
ATOM 578 C CA . ASN A 1 72 ? 5.575 -12.997 -11.254 1.00 95.19 72 ASN A CA 1
ATOM 579 C C . ASN A 1 72 ? 5.888 -12.061 -12.435 1.00 95.19 72 ASN A C 1
ATOM 581 O O . ASN A 1 72 ? 6.809 -12.348 -13.199 1.00 95.19 72 ASN A O 1
ATOM 585 N N . TYR A 1 73 ? 5.214 -10.913 -12.557 1.00 94.12 73 TYR A N 1
ATOM 586 C CA . TYR A 1 73 ? 5.547 -9.929 -13.587 1.00 94.12 73 TYR A CA 1
ATOM 587 C C . TYR A 1 73 ? 6.942 -9.328 -13.346 1.00 94.12 73 TYR A C 1
ATOM 589 O O . TYR A 1 73 ? 7.266 -8.913 -12.229 1.00 94.12 73 TYR A O 1
ATOM 597 N N . ILE A 1 74 ? 7.789 -9.297 -14.379 1.00 93.44 74 ILE A N 1
ATOM 598 C CA . ILE A 1 74 ? 9.191 -8.877 -14.256 1.00 93.44 74 ILE A CA 1
ATOM 599 C C . ILE A 1 74 ? 9.314 -7.375 -14.511 1.00 93.44 74 ILE A C 1
ATOM 601 O O . ILE A 1 74 ? 9.074 -6.898 -15.615 1.00 93.44 74 ILE A O 1
ATOM 605 N N . ILE A 1 75 ? 9.780 -6.637 -13.502 1.00 90.25 75 ILE A N 1
ATOM 606 C CA . ILE A 1 75 ? 10.093 -5.207 -13.593 1.00 90.25 75 ILE A CA 1
ATOM 607 C C . ILE A 1 75 ? 11.525 -4.977 -13.104 1.00 90.25 75 ILE A C 1
ATOM 609 O O . ILE A 1 75 ? 11.896 -5.424 -12.019 1.00 90.25 75 ILE A O 1
ATOM 613 N N . PHE A 1 76 ? 12.351 -4.285 -13.897 1.00 87.88 76 PHE A N 1
ATOM 614 C CA . PHE A 1 76 ? 13.759 -3.997 -13.572 1.00 87.88 76 PHE A CA 1
ATOM 615 C C . PHE A 1 76 ? 14.547 -5.242 -13.107 1.00 87.88 76 PHE A C 1
ATOM 617 O O . PHE A 1 76 ? 15.272 -5.199 -12.113 1.00 87.88 76 PHE A O 1
ATOM 624 N N . LYS A 1 77 ? 14.391 -6.367 -13.822 1.00 90.38 77 LYS A N 1
ATOM 625 C CA . LYS A 1 77 ? 15.014 -7.673 -13.510 1.00 90.38 77 LYS A CA 1
ATOM 626 C C . LYS A 1 77 ? 14.551 -8.315 -12.189 1.00 90.38 77 LYS A C 1
ATOM 628 O O . LYS A 1 77 ? 15.212 -9.222 -11.688 1.00 90.38 77 LYS A O 1
ATOM 633 N N . ARG A 1 78 ? 13.429 -7.874 -11.610 1.00 91.12 78 ARG A N 1
ATOM 634 C CA . ARG A 1 78 ? 12.815 -8.484 -10.419 1.00 91.12 78 ARG A CA 1
ATOM 635 C C . ARG A 1 78 ? 11.392 -8.926 -10.726 1.00 91.12 78 ARG A C 1
ATOM 637 O O . ARG A 1 78 ? 10.617 -8.152 -11.271 1.00 91.12 78 ARG A O 1
ATOM 644 N N . SER A 1 79 ? 11.039 -10.147 -10.341 1.00 95.19 79 SER A N 1
ATOM 645 C CA . SER A 1 79 ? 9.667 -10.648 -10.419 1.00 95.19 79 SER A CA 1
ATOM 646 C C . SER A 1 79 ? 8.856 -10.146 -9.223 1.00 95.19 79 SER A C 1
ATOM 648 O O . SER A 1 79 ? 9.215 -10.424 -8.070 1.00 95.19 79 SER A O 1
ATOM 650 N N . LEU A 1 80 ? 7.771 -9.420 -9.483 1.00 96.00 80 LEU A N 1
ATOM 651 C CA . LEU A 1 80 ? 6.830 -8.999 -8.451 1.00 96.00 80 LEU A CA 1
ATOM 652 C C . LEU A 1 80 ? 6.125 -10.210 -7.841 1.00 96.00 80 LEU A C 1
ATOM 654 O O . LEU A 1 80 ? 5.835 -11.187 -8.526 1.00 96.00 80 LEU A O 1
ATOM 658 N N . LYS A 1 81 ? 5.826 -10.132 -6.545 1.00 96.62 81 LYS A N 1
ATOM 659 C CA . LYS A 1 81 ? 5.014 -11.137 -5.853 1.00 96.62 81 LYS A CA 1
ATOM 660 C C . LYS A 1 81 ? 3.707 -10.504 -5.414 1.00 96.62 81 LYS A C 1
ATOM 662 O O . LYS A 1 81 ? 3.720 -9.675 -4.504 1.00 96.62 81 LYS A O 1
ATOM 667 N N . CYS A 1 82 ? 2.603 -10.911 -6.025 1.00 96.94 82 CYS A N 1
ATOM 668 C CA . CYS A 1 82 ? 1.291 -10.318 -5.788 1.00 96.94 82 CYS A CA 1
ATOM 669 C C . CYS A 1 82 ? 0.321 -11.379 -5.270 1.00 96.94 82 CYS A C 1
ATOM 671 O O . CYS A 1 82 ? 0.239 -12.469 -5.827 1.00 96.94 82 CYS A O 1
ATOM 673 N N . HIS A 1 83 ? -0.388 -11.081 -4.183 1.00 96.69 83 HIS A N 1
ATOM 674 C CA . HIS A 1 83 ? -1.477 -11.926 -3.685 1.00 96.69 83 HIS A CA 1
ATOM 675 C C . HIS A 1 83 ? -2.481 -11.095 -2.891 1.00 96.69 83 HIS A C 1
ATOM 677 O O . HIS A 1 83 ? -2.130 -10.076 -2.289 1.00 96.69 83 HIS A O 1
ATOM 683 N N . VAL A 1 84 ? -3.732 -11.542 -2.882 1.00 96.75 84 VAL A N 1
ATOM 684 C CA . VAL A 1 84 ? -4.777 -10.959 -2.040 1.00 96.75 84 VAL A CA 1
ATOM 685 C C . VAL A 1 84 ? -4.532 -11.371 -0.590 1.00 96.75 84 VAL A C 1
ATOM 687 O O . VAL A 1 84 ? -4.198 -12.522 -0.309 1.00 96.75 84 VAL A O 1
ATOM 690 N N . LEU A 1 85 ? -4.660 -10.422 0.334 1.00 95.25 85 LEU A N 1
ATOM 691 C CA . LEU A 1 85 ? -4.536 -10.692 1.760 1.00 95.25 85 LEU A CA 1
ATOM 692 C C . LEU A 1 85 ? -5.880 -11.153 2.333 1.00 95.25 85 LEU A C 1
ATOM 694 O O . LEU A 1 85 ? -6.877 -10.442 2.173 1.00 95.25 85 LEU A O 1
ATOM 698 N N . PRO A 1 86 ? -5.917 -12.289 3.052 1.00 92.62 86 PRO A N 1
ATOM 699 C CA . PRO A 1 86 ? -7.116 -12.719 3.756 1.00 92.62 86 PRO A CA 1
ATOM 700 C C . PRO A 1 86 ? -7.420 -11.754 4.906 1.00 92.62 86 PRO A C 1
ATOM 702 O O . PRO A 1 86 ? -6.497 -11.208 5.528 1.00 92.62 86 PRO A O 1
ATOM 705 N N . LYS A 1 87 ? -8.709 -11.535 5.191 1.00 88.56 87 LYS A N 1
ATOM 706 C CA . LYS A 1 87 ? -9.184 -10.496 6.123 1.00 88.56 87 LYS A CA 1
ATOM 707 C C . LYS A 1 87 ? -8.612 -10.661 7.535 1.00 88.56 87 LYS A C 1
ATOM 709 O O . LYS A 1 87 ? -8.366 -9.665 8.210 1.00 88.56 87 LYS A O 1
ATOM 714 N N . GLU A 1 88 ? -8.313 -11.889 7.944 1.00 90.50 88 GLU A N 1
ATOM 715 C CA . GLU A 1 88 ? -7.741 -12.233 9.250 1.00 90.50 88 GLU A CA 1
ATOM 716 C C . GLU A 1 88 ? -6.280 -11.777 9.388 1.00 90.50 88 GLU A C 1
ATOM 718 O O . GLU A 1 88 ? -5.821 -11.451 10.482 1.00 90.50 88 GLU A O 1
ATOM 723 N N . SER A 1 89 ? -5.542 -11.719 8.274 1.00 88.75 89 SER A N 1
ATOM 724 C CA . SER A 1 89 ? -4.135 -11.291 8.248 1.00 88.75 89 SER A CA 1
ATOM 725 C C . SER A 1 89 ? -3.962 -9.769 8.151 1.00 88.75 89 SER A C 1
ATOM 727 O O . SER A 1 89 ? -2.856 -9.241 8.312 1.00 88.75 89 SER A O 1
ATOM 729 N N . ILE A 1 90 ? -5.052 -9.042 7.885 1.00 88.81 90 ILE A N 1
ATOM 730 C CA . ILE A 1 90 ? -5.039 -7.593 7.709 1.00 88.81 90 ILE A CA 1
ATOM 731 C C . ILE A 1 90 ? -4.941 -6.937 9.085 1.00 88.81 90 ILE A C 1
ATOM 733 O O . ILE A 1 90 ? -5.909 -6.809 9.831 1.00 88.81 90 ILE A O 1
ATOM 737 N N . HIS A 1 91 ? -3.749 -6.455 9.420 1.00 84.62 91 HIS A N 1
ATOM 738 C CA . HIS A 1 91 ? -3.566 -5.687 10.641 1.00 84.62 91 HIS A CA 1
ATOM 739 C C . HIS A 1 91 ? -4.290 -4.321 10.541 1.00 84.62 91 HIS A C 1
ATOM 741 O O . HIS A 1 91 ? -4.064 -3.586 9.571 1.00 84.62 91 HIS A O 1
ATOM 747 N N . PRO A 1 92 ? -5.069 -3.890 11.559 1.00 83.75 92 PRO A N 1
ATOM 748 C CA . PRO A 1 92 ? -5.880 -2.662 11.497 1.00 83.75 92 PRO A CA 1
ATOM 749 C C . PRO A 1 92 ? -5.088 -1.391 11.164 1.00 83.75 92 PRO A C 1
ATOM 751 O O . PRO A 1 92 ? -5.616 -0.426 10.614 1.00 83.75 92 PRO A O 1
ATOM 754 N N . PHE A 1 93 ? -3.793 -1.388 11.492 1.00 83.06 93 PHE A N 1
ATOM 755 C CA . PHE A 1 93 ? -2.928 -0.222 11.353 1.00 83.06 93 PHE A CA 1
ATOM 756 C C . PHE A 1 93 ? -2.065 -0.198 10.080 1.00 83.06 93 PHE A C 1
ATOM 758 O O . PHE A 1 93 ? -1.149 0.624 10.004 1.00 83.06 93 PHE A O 1
ATOM 765 N N . ILE A 1 94 ? -2.322 -1.059 9.081 1.00 85.50 94 ILE A N 1
ATOM 766 C CA . ILE A 1 94 ? -1.542 -1.093 7.822 1.00 85.50 94 ILE A CA 1
ATOM 767 C C . ILE A 1 94 ? -1.492 0.299 7.188 1.00 85.50 94 ILE A C 1
ATOM 769 O O . ILE A 1 94 ? -0.415 0.869 6.999 1.00 85.50 94 ILE A O 1
ATOM 773 N N . PHE A 1 95 ? -2.652 0.912 6.966 1.00 87.62 95 PHE A N 1
ATOM 774 C CA . PHE A 1 95 ? -2.746 2.226 6.336 1.00 87.62 95 PHE A CA 1
ATOM 775 C C . PHE A 1 95 ? -2.774 3.400 7.322 1.00 87.62 95 PHE A C 1
ATOM 777 O O . PHE A 1 95 ? -2.919 4.556 6.912 1.00 87.62 95 PHE A O 1
ATOM 784 N N . THR A 1 96 ? -2.630 3.150 8.625 1.00 84.44 96 THR A N 1
ATOM 785 C CA . THR A 1 96 ? -2.547 4.236 9.603 1.00 84.44 96 THR A CA 1
ATOM 786 C C . THR A 1 96 ? -1.264 5.024 9.369 1.00 84.44 96 THR A C 1
ATOM 788 O O . THR A 1 96 ? -0.183 4.467 9.131 1.00 84.44 96 THR A O 1
ATOM 791 N N . LYS A 1 97 ? -1.381 6.354 9.406 1.00 66.75 97 LYS A N 1
ATOM 792 C CA . LYS A 1 97 ? -0.220 7.239 9.344 1.00 66.75 97 LYS A CA 1
ATOM 793 C C . LYS A 1 97 ? 0.667 6.909 10.540 1.00 66.75 97 LYS A C 1
ATOM 795 O O . LYS A 1 97 ? 0.199 6.888 11.677 1.00 66.75 97 LYS A O 1
ATOM 800 N N . SER A 1 98 ? 1.944 6.627 10.287 1.00 63.69 98 SER A N 1
ATOM 801 C CA . SER A 1 98 ? 2.897 6.481 11.383 1.00 63.69 98 SER A CA 1
ATOM 802 C C . SER A 1 98 ? 2.861 7.794 12.161 1.00 63.69 98 SER A C 1
ATOM 804 O O . SER A 1 98 ? 3.006 8.853 11.545 1.00 63.69 98 SER A O 1
ATOM 806 N N . LYS A 1 99 ? 2.623 7.750 13.484 1.00 61.06 99 LYS A N 1
ATOM 807 C CA . LYS A 1 99 ? 2.806 8.933 14.340 1.00 61.06 99 LYS A CA 1
ATOM 808 C C . LYS A 1 99 ? 4.170 9.492 13.953 1.00 61.06 99 LYS A C 1
ATOM 810 O O . LYS A 1 99 ? 5.124 8.715 13.975 1.00 61.06 99 LYS A O 1
ATOM 815 N N . LYS A 1 100 ? 4.244 10.756 13.502 1.00 55.50 100 LYS A N 1
ATOM 816 C CA . LYS A 1 100 ? 5.524 11.415 13.198 1.00 55.50 100 LYS A CA 1
ATOM 817 C C . LYS A 1 100 ? 6.449 11.041 14.346 1.00 55.50 100 LYS A C 1
ATOM 819 O O . LYS A 1 100 ? 6.113 11.341 15.493 1.00 55.50 100 LYS A O 1
ATOM 824 N N . ASN A 1 101 ? 7.501 10.274 14.062 1.00 50.28 101 ASN A N 1
ATOM 825 C CA . ASN A 1 101 ? 8.428 9.872 15.103 1.00 50.28 101 ASN A CA 1
ATOM 826 C C . ASN A 1 101 ? 8.967 11.196 15.638 1.00 50.28 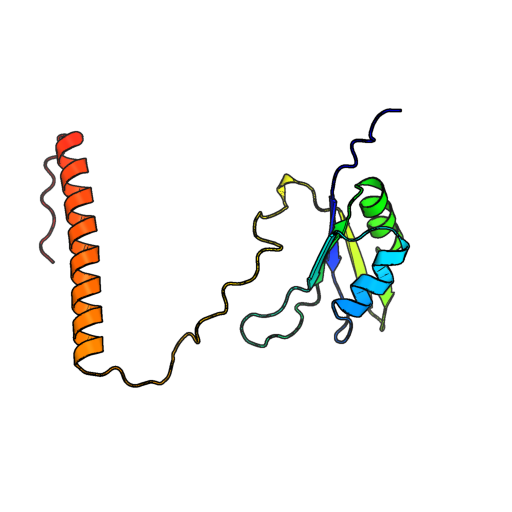101 ASN A C 1
ATOM 828 O O . ASN A 1 101 ? 9.697 11.886 14.928 1.00 50.28 101 ASN A O 1
ATOM 832 N N . LYS A 1 102 ? 8.545 11.602 16.843 1.00 52.31 102 LYS A N 1
ATOM 833 C CA . LYS A 1 102 ? 9.280 12.638 17.561 1.00 52.31 102 LYS A CA 1
ATOM 834 C C . LYS A 1 102 ? 10.725 12.136 17.570 1.00 52.31 102 LYS A C 1
ATOM 836 O O . LYS A 1 102 ? 10.903 10.945 17.852 1.00 52.31 102 LYS A O 1
ATOM 841 N N . PRO A 1 103 ? 11.710 12.962 17.181 1.00 53.69 103 PRO A N 1
ATOM 842 C CA . PRO A 1 103 ? 13.102 12.540 17.198 1.00 53.69 103 PRO A CA 1
ATOM 843 C C . PRO A 1 103 ? 13.367 11.884 18.552 1.00 53.69 103 PRO A C 1
ATOM 845 O O . PRO A 1 103 ? 13.029 12.454 19.591 1.00 53.69 103 PRO A O 1
ATOM 848 N N . LEU A 1 104 ? 13.845 10.636 18.521 1.00 56.91 104 LEU A N 1
ATOM 849 C CA . LEU A 1 104 ? 13.895 9.779 19.709 1.00 56.91 104 LEU A CA 1
ATOM 850 C C . LEU A 1 104 ? 14.769 10.405 20.809 1.00 56.91 104 LEU A C 1
ATOM 852 O O . LEU A 1 104 ? 14.512 10.207 21.990 1.00 56.91 104 LEU A O 1
ATOM 856 N N . HIS A 1 105 ? 15.709 11.259 20.407 1.00 56.25 105 HIS A N 1
ATOM 857 C CA . HIS A 1 105 ? 16.353 12.248 21.250 1.00 56.25 105 HIS A CA 1
ATOM 858 C C . HIS A 1 105 ? 16.402 13.576 20.496 1.00 56.25 105 HIS A C 1
ATOM 860 O O . HIS A 1 105 ? 17.082 13.706 19.483 1.00 56.25 105 HIS A O 1
ATOM 866 N N . SER A 1 106 ? 15.703 14.594 20.991 1.00 51.69 106 SER A N 1
ATOM 867 C CA . SER A 1 106 ? 16.235 15.942 20.830 1.00 51.69 106 SER A CA 1
ATOM 868 C C . SER A 1 106 ? 17.531 15.981 21.639 1.00 51.69 106 SER A C 1
ATOM 870 O O . SER A 1 106 ? 17.464 15.801 22.856 1.00 51.69 106 SER A O 1
ATOM 872 N N . ASN A 1 107 ? 18.680 16.260 21.022 1.00 62.09 107 ASN A N 1
ATOM 873 C CA . ASN A 1 107 ? 19.919 16.602 21.742 1.00 62.09 107 ASN A CA 1
ATOM 874 C C . ASN A 1 107 ? 19.808 17.985 22.421 1.00 62.09 107 ASN A C 1
ATOM 876 O O . ASN A 1 107 ? 20.760 18.753 22.467 1.00 62.09 107 ASN A O 1
ATOM 880 N N . LYS A 1 108 ? 18.615 18.337 22.911 1.00 66.62 108 LYS A N 1
ATOM 881 C CA . LYS A 1 108 ? 18.369 19.557 23.660 1.00 66.62 108 LYS A CA 1
ATOM 882 C C . LYS A 1 108 ? 18.654 19.224 25.126 1.00 66.62 108 LYS A C 1
ATOM 884 O O . LYS A 1 108 ? 17.968 18.350 25.669 1.00 66.62 108 LYS A O 1
ATOM 889 N N . PRO A 1 109 ? 19.674 19.830 25.753 1.00 61.88 109 PRO A N 1
ATOM 890 C CA . PRO A 1 109 ? 19.921 19.621 27.169 1.00 61.88 109 PRO A CA 1
ATOM 891 C C . PRO A 1 109 ? 18.675 20.060 27.944 1.00 61.88 109 PRO A C 1
ATOM 893 O O . PRO A 1 109 ? 18.184 21.170 27.759 1.00 61.88 109 PRO A O 1
ATOM 896 N N . LEU A 1 110 ? 18.134 19.159 28.767 1.00 64.31 110 LEU A N 1
ATOM 897 C CA . LEU A 1 110 ? 16.995 19.469 29.628 1.00 64.31 110 LEU A CA 1
ATOM 898 C C . LEU A 1 110 ? 17.427 20.498 30.678 1.00 64.31 110 LEU A C 1
ATOM 900 O O . LEU A 1 110 ? 18.392 20.249 31.414 1.00 64.31 110 LEU A O 1
ATOM 904 N N . THR A 1 111 ? 16.682 21.595 30.796 1.00 77.94 111 THR A N 1
ATOM 905 C CA . THR A 1 111 ? 16.830 22.544 31.909 1.00 77.94 111 THR A CA 1
ATOM 906 C C . THR A 1 111 ? 16.524 21.864 33.247 1.00 77.94 111 THR A C 1
ATOM 908 O O . THR A 1 111 ? 15.871 20.816 33.312 1.00 77.94 111 THR A O 1
ATOM 911 N N . GLN A 1 112 ? 17.016 22.440 34.348 1.00 80.00 112 GLN A N 1
ATOM 912 C CA . GLN A 1 112 ? 16.810 21.890 35.695 1.00 80.00 112 GLN A CA 1
ATOM 913 C C . GLN A 1 112 ? 15.314 21.718 36.025 1.00 80.00 112 GLN A C 1
ATOM 915 O O . GLN A 1 112 ? 14.922 20.694 36.585 1.00 80.00 112 GLN A O 1
ATOM 920 N N . GLU A 1 113 ? 14.468 22.647 35.579 1.00 75.94 113 GLU A N 1
ATOM 921 C CA . GLU A 1 113 ? 13.011 22.589 35.742 1.00 75.94 113 GLU A CA 1
ATOM 922 C C . GLU A 1 113 ? 12.375 21.423 34.972 1.00 75.94 113 GLU A C 1
ATOM 924 O O . GLU A 1 113 ? 11.547 20.686 35.513 1.00 75.94 113 GLU A O 1
ATOM 929 N N . GLU A 1 114 ? 12.805 21.179 33.730 1.00 77.38 114 GLU A N 1
ATOM 930 C CA . GLU A 1 114 ? 12.318 20.057 32.921 1.00 77.38 114 GLU A CA 1
ATOM 931 C C . GLU A 1 114 ? 12.755 18.700 33.498 1.00 77.38 114 GLU A C 1
ATOM 933 O O . GLU A 1 114 ? 11.991 17.724 33.442 1.00 77.38 114 GLU A O 1
ATOM 938 N N . LYS A 1 115 ? 13.958 18.626 34.095 1.00 74.50 115 LYS A N 1
ATOM 939 C CA . LYS A 1 115 ? 14.418 17.437 34.837 1.00 74.50 115 LYS A CA 1
ATOM 940 C C . LYS A 1 115 ? 13.522 17.183 36.049 1.00 74.50 115 LYS A C 1
ATOM 942 O O . LYS A 1 115 ? 13.010 16.070 36.197 1.00 74.50 115 LYS A O 1
ATOM 947 N N . GLN A 1 116 ? 13.261 18.207 36.862 1.00 76.88 116 GLN A N 1
ATOM 948 C CA . GLN A 1 116 ? 12.373 18.099 38.024 1.00 76.88 116 GLN A CA 1
ATOM 949 C C . GLN A 1 116 ? 10.941 17.714 37.620 1.00 76.88 116 GLN A C 1
ATOM 951 O O . GLN A 1 116 ? 10.335 16.838 38.240 1.00 76.88 116 GLN A O 1
ATOM 956 N N . ALA A 1 117 ? 10.407 18.293 36.541 1.00 79.50 117 ALA A N 1
ATOM 957 C CA . ALA A 1 117 ? 9.074 17.974 36.035 1.00 79.50 117 ALA A CA 1
ATOM 958 C C . ALA A 1 117 ? 8.954 16.513 35.557 1.00 79.50 117 ALA A C 1
ATOM 960 O O . ALA A 1 117 ? 7.925 15.872 35.795 1.00 79.50 117 ALA A O 1
ATOM 961 N N . LYS A 1 118 ? 9.996 15.949 34.924 1.00 77.12 118 LYS A N 1
ATOM 962 C CA . LYS A 1 118 ? 10.032 14.519 34.555 1.00 77.12 118 LYS A CA 1
ATOM 963 C C . LYS A 1 118 ? 10.052 13.607 35.780 1.00 77.12 118 LYS A C 1
ATOM 965 O O . LYS A 1 118 ? 9.293 12.637 35.810 1.00 77.12 118 LYS A O 1
ATOM 970 N N . VAL A 1 119 ? 10.869 13.927 36.786 1.00 78.69 119 VAL A N 1
ATOM 971 C CA . VAL A 1 119 ? 10.936 13.159 38.041 1.00 78.69 119 VAL A CA 1
ATOM 972 C C . VAL A 1 119 ? 9.574 13.172 38.741 1.00 78.69 119 VAL A C 1
ATOM 974 O O . VAL A 1 119 ? 9.033 12.099 39.024 1.00 78.69 119 VAL A O 1
ATOM 977 N N . LYS A 1 120 ? 8.953 14.352 38.891 1.00 79.25 120 LYS A N 1
ATOM 978 C CA . LYS A 1 120 ? 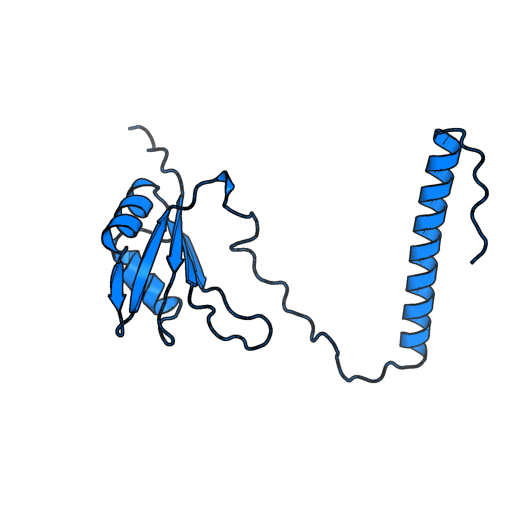7.611 14.519 39.481 1.00 79.25 120 LYS A CA 1
ATOM 979 C C . LYS A 1 120 ? 6.530 13.752 38.709 1.00 79.25 120 LYS A C 1
ATOM 981 O O . LYS A 1 120 ? 5.732 13.040 39.316 1.00 79.25 120 LYS A O 1
ATOM 986 N N . LYS A 1 121 ? 6.533 13.815 37.370 1.00 77.81 121 LYS A N 1
ATOM 987 C CA . LYS A 1 121 ? 5.609 13.024 36.530 1.00 77.81 121 LYS A CA 1
ATOM 988 C C . LYS A 1 121 ? 5.800 11.516 36.714 1.00 77.81 121 LYS A C 1
ATOM 990 O O . LYS A 1 121 ? 4.809 10.788 36.757 1.00 77.81 121 LYS A O 1
ATOM 995 N N . SER A 1 122 ? 7.042 11.043 36.836 1.00 73.94 122 SER A N 1
ATOM 996 C CA . SER A 1 122 ? 7.327 9.620 37.065 1.00 73.94 122 SER A CA 1
ATOM 997 C C . SER A 1 122 ? 6.820 9.145 38.434 1.00 73.94 122 SER A C 1
ATOM 999 O O . SER A 1 122 ? 6.207 8.080 38.517 1.00 73.94 122 SER A O 1
ATOM 1001 N N . ALA A 1 123 ? 6.983 9.969 39.476 1.00 80.62 123 ALA A N 1
ATOM 1002 C CA . ALA A 1 123 ? 6.505 9.689 40.826 1.00 80.62 123 ALA A CA 1
ATOM 1003 C C . ALA A 1 123 ? 4.971 9.643 40.881 1.00 80.62 123 ALA A C 1
ATOM 1005 O O . ALA A 1 123 ? 4.405 8.678 41.391 1.00 80.62 123 ALA A O 1
ATOM 1006 N N . ALA A 1 124 ? 4.292 10.608 40.253 1.00 81.62 124 ALA A N 1
ATOM 1007 C CA . ALA A 1 124 ? 2.830 10.638 40.184 1.00 81.62 124 ALA A CA 1
ATOM 1008 C C . ALA A 1 124 ? 2.250 9.411 39.454 1.00 81.62 124 ALA A C 1
ATOM 1010 O O . ALA A 1 124 ? 1.230 8.854 39.859 1.00 81.62 124 ALA A O 1
ATOM 1011 N N . SER A 1 125 ? 2.909 8.957 38.382 1.00 80.19 125 SER A N 1
ATOM 1012 C CA . SER A 1 125 ? 2.483 7.761 37.644 1.00 80.19 125 SER A CA 1
ATOM 1013 C C . SER A 1 125 ? 2.677 6.479 38.468 1.00 80.19 125 SER A C 1
ATOM 1015 O O . SER A 1 125 ? 1.798 5.616 38.485 1.00 80.19 125 SER A O 1
ATOM 1017 N N . LYS A 1 126 ? 3.789 6.376 39.215 1.00 80.12 126 LYS A N 1
ATOM 1018 C CA . LYS A 1 126 ? 4.028 5.280 40.170 1.00 80.12 126 LYS A CA 1
ATOM 1019 C C . LYS A 1 126 ? 2.983 5.271 41.290 1.00 80.12 126 LYS A C 1
ATOM 1021 O O . LYS A 1 126 ? 2.395 4.224 41.540 1.00 80.12 126 LYS A O 1
ATOM 1026 N N . GLN A 1 127 ? 2.675 6.424 41.886 1.00 80.19 127 GLN A N 1
ATOM 1027 C CA . GLN A 1 127 ? 1.641 6.556 42.924 1.00 80.19 127 GLN A CA 1
ATOM 1028 C C . GLN A 1 127 ? 0.260 6.121 42.423 1.00 80.19 127 GLN A C 1
ATOM 1030 O O . GLN A 1 127 ? -0.407 5.326 43.078 1.00 80.19 127 GLN A O 1
ATOM 1035 N N . LYS A 1 128 ? -0.148 6.549 41.220 1.00 84.94 128 LYS A N 1
ATOM 1036 C CA . LYS A 1 128 ? -1.411 6.095 40.608 1.00 84.94 128 LYS A CA 1
ATOM 1037 C C . LYS A 1 128 ? -1.460 4.578 40.428 1.00 84.94 128 LYS A C 1
ATOM 1039 O O . LYS A 1 128 ? -2.514 3.973 40.613 1.00 84.94 128 LYS A O 1
ATOM 1044 N N . LYS A 1 129 ? -0.331 3.960 40.069 1.00 84.94 129 LYS A N 1
ATOM 1045 C CA . LYS A 1 129 ? -0.227 2.503 39.921 1.00 84.94 129 LYS A CA 1
ATOM 1046 C C . LYS A 1 129 ? -0.342 1.792 41.272 1.00 84.94 129 LYS A C 1
ATOM 1048 O O . LYS A 1 129 ? -1.059 0.803 41.351 1.00 84.94 129 LYS A O 1
ATOM 1053 N N . LEU A 1 130 ? 0.288 2.328 42.317 1.00 83.06 130 LEU A N 1
ATOM 1054 C CA . LEU A 1 130 ? 0.197 1.808 43.686 1.00 83.06 130 LEU A CA 1
ATOM 1055 C C . LEU A 1 130 ? -1.233 1.888 44.234 1.00 83.06 130 LEU A C 1
ATOM 1057 O O . LEU A 1 130 ? -1.745 0.882 44.706 1.00 83.06 130 LEU A O 1
ATOM 1061 N N . ILE A 1 131 ? -1.912 3.027 44.064 1.00 86.38 131 ILE A N 1
ATOM 1062 C CA . ILE A 1 131 ? -3.324 3.206 44.461 1.00 86.38 131 ILE A CA 1
ATOM 1063 C C . ILE A 1 131 ? -4.240 2.230 43.709 1.00 86.38 131 ILE A C 1
ATOM 1065 O O . ILE A 1 131 ? -5.235 1.744 44.239 1.00 86.38 131 ILE A O 1
ATOM 1069 N N . LYS A 1 132 ? -3.931 1.935 42.442 1.00 87.31 132 LYS A N 1
ATOM 1070 C CA . LYS A 1 132 ? -4.701 0.952 41.676 1.00 87.31 132 LYS A CA 1
ATOM 1071 C C . LYS A 1 132 ? -4.490 -0.467 42.207 1.00 87.31 132 LYS A C 1
ATOM 1073 O O . LYS A 1 132 ? -5.450 -1.224 42.261 1.00 87.31 132 LYS A O 1
ATOM 1078 N N . ILE A 1 133 ? -3.260 -0.813 42.585 1.00 84.31 133 ILE A N 1
ATOM 1079 C CA . ILE A 1 133 ? -2.930 -2.119 43.169 1.00 84.31 133 ILE A CA 1
ATOM 1080 C C . ILE A 1 133 ? -3.576 -2.266 44.551 1.00 84.31 133 ILE A C 1
ATOM 1082 O O . ILE A 1 133 ? -4.174 -3.305 44.805 1.00 84.31 133 ILE A O 1
ATOM 1086 N N . SER A 1 134 ? -3.545 -1.233 45.400 1.00 82.38 134 SER A N 1
ATOM 1087 C CA . SER A 1 134 ? -4.160 -1.292 46.734 1.00 82.38 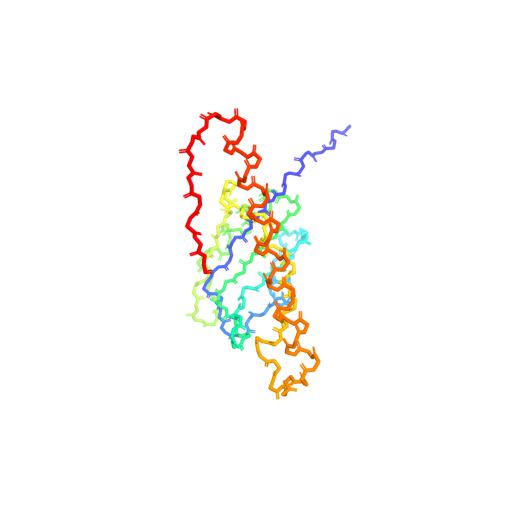134 SER A CA 1
ATOM 1088 C C . SER A 1 134 ? -5.664 -1.568 46.660 1.00 82.38 134 SER A C 1
ATOM 1090 O O . SER A 1 134 ? -6.142 -2.488 47.311 1.00 82.38 134 SER A O 1
ATOM 1092 N N . LYS A 1 135 ? -6.389 -0.885 45.763 1.00 86.25 135 LYS A N 1
ATOM 1093 C CA . LYS A 1 135 ? -7.827 -1.130 45.542 1.00 86.25 135 LYS A CA 1
ATOM 1094 C C . LYS A 1 135 ? -8.145 -2.554 45.078 1.00 86.25 135 LYS A C 1
ATOM 1096 O O . LYS A 1 135 ? -9.226 -3.060 45.356 1.00 86.25 135 LYS A O 1
ATOM 1101 N N . ILE A 1 136 ? -7.243 -3.180 44.320 1.00 86.25 136 ILE A N 1
ATOM 1102 C CA . ILE A 1 136 ? -7.419 -4.565 43.858 1.00 86.25 136 ILE A CA 1
ATOM 1103 C C . ILE A 1 136 ? -7.190 -5.535 45.021 1.00 86.25 136 ILE A C 1
ATOM 1105 O O . ILE A 1 136 ? -7.982 -6.451 45.201 1.00 86.25 136 ILE A O 1
ATOM 1109 N N . LEU 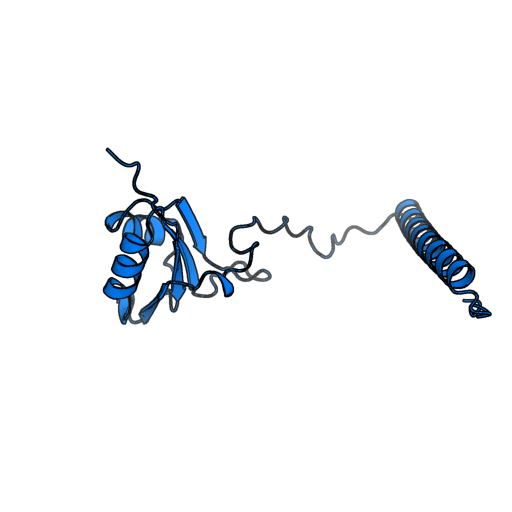A 1 137 ? -6.154 -5.307 45.831 1.00 84.50 137 LEU A N 1
ATOM 1110 C CA . LEU A 1 137 ? -5.851 -6.138 47.000 1.00 84.50 137 LEU A CA 1
ATOM 1111 C C . LEU A 1 137 ? -6.961 -6.080 48.060 1.00 84.50 137 LEU A C 1
ATOM 1113 O O . LEU A 1 137 ? -7.329 -7.119 48.601 1.00 84.50 137 LEU A O 1
ATOM 1117 N N . GLU A 1 138 ? -7.535 -4.895 48.295 1.00 80.62 138 GLU A N 1
ATOM 1118 C CA . GLU A 1 138 ? -8.698 -4.699 49.177 1.00 80.62 138 GLU A CA 1
ATOM 1119 C C . GLU A 1 138 ? -9.933 -5.461 48.677 1.00 80.62 138 GLU A C 1
ATOM 1121 O O . GLU A 1 138 ? -10.643 -6.079 49.464 1.00 80.62 138 GLU A O 1
ATOM 1126 N N . LYS A 1 139 ? -10.182 -5.452 47.360 1.00 85.56 139 LYS A N 1
ATOM 1127 C CA . LYS A 1 139 ? -11.339 -6.129 46.759 1.00 85.56 139 LYS A CA 1
ATOM 1128 C C . LYS A 1 139 ? -11.238 -7.655 46.832 1.00 85.56 139 LYS A C 1
ATOM 1130 O O . LYS A 1 139 ? -12.246 -8.320 47.038 1.00 85.56 139 LYS A O 1
ATOM 1135 N N . GLU A 1 140 ? -10.040 -8.195 46.646 1.00 84.69 140 GLU A N 1
ATOM 1136 C CA . GLU A 1 140 ? -9.780 -9.641 46.644 1.00 84.69 140 GLU A CA 1
ATOM 1137 C C . GLU A 1 140 ? -9.468 -10.188 48.054 1.00 84.69 140 GLU A C 1
ATOM 1139 O O . GLU A 1 140 ? -9.182 -11.372 48.207 1.00 84.69 140 GLU A O 1
ATOM 1144 N N . ASN A 1 141 ? -9.522 -9.340 49.094 1.00 79.75 141 ASN A N 1
ATOM 1145 C CA . ASN A 1 141 ? -9.221 -9.691 50.488 1.00 79.75 141 ASN A CA 1
ATOM 1146 C C . ASN A 1 141 ? -7.825 -10.336 50.670 1.00 79.75 141 ASN A C 1
ATOM 1148 O O . ASN A 1 141 ? -7.608 -1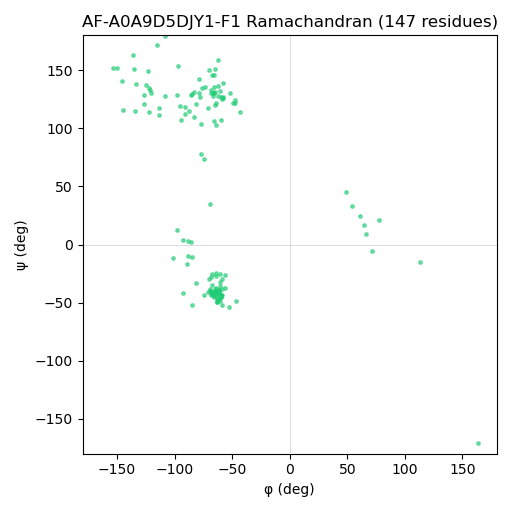1.202 51.519 1.00 79.75 141 ASN A O 1
ATOM 1152 N N . ILE A 1 142 ? -6.858 -9.913 49.847 1.00 77.38 142 ILE A N 1
ATOM 1153 C CA . ILE A 1 142 ? -5.494 -10.448 49.841 1.00 77.38 142 ILE A CA 1
ATOM 1154 C C . ILE A 1 142 ? -4.640 -9.613 50.794 1.00 77.38 142 ILE A C 1
ATOM 1156 O O . ILE A 1 142 ? -4.320 -8.455 50.514 1.00 77.38 142 ILE A O 1
ATOM 1160 N N . ASN A 1 143 ? -4.201 -10.221 51.897 1.00 73.75 143 ASN A N 1
ATOM 1161 C CA . ASN A 1 143 ? -3.275 -9.590 52.837 1.00 73.75 143 ASN A CA 1
ATOM 1162 C C . ASN A 1 143 ? -1.836 -9.609 52.286 1.00 73.75 143 ASN A C 1
ATOM 1164 O O . ASN A 1 143 ? -1.016 -10.450 52.655 1.00 73.75 143 ASN A O 1
ATOM 1168 N N . TYR A 1 144 ? -1.545 -8.697 51.357 1.00 69.00 144 TYR A N 1
ATOM 1169 C CA . TYR A 1 144 ? -0.225 -8.540 50.748 1.00 69.00 144 TYR A CA 1
ATOM 1170 C C . TYR A 1 144 ? 0.407 -7.203 51.142 1.00 69.00 144 TYR A C 1
ATOM 1172 O O . TYR A 1 144 ? -0.083 -6.128 50.789 1.00 69.00 144 TYR A O 1
ATOM 1180 N N . LYS A 1 145 ? 1.543 -7.264 51.842 1.00 69.81 145 LYS A N 1
ATOM 1181 C CA . LYS A 1 145 ? 2.328 -6.086 52.222 1.00 69.81 145 LYS A CA 1
ATOM 1182 C C . LYS A 1 145 ? 3.224 -5.676 51.055 1.00 69.81 145 LYS A C 1
ATOM 1184 O O . LYS A 1 145 ? 4.183 -6.376 50.735 1.00 69.81 145 LYS A O 1
ATOM 1189 N N . LEU A 1 146 ? 2.916 -4.545 50.415 1.00 67.62 146 LEU A N 1
ATOM 1190 C CA . LEU A 1 146 ? 3.758 -4.020 49.338 1.00 67.62 146 LEU A CA 1
ATOM 1191 C C . LEU A 1 146 ? 5.179 -3.725 49.869 1.00 67.62 146 LEU A C 1
ATOM 1193 O O . LEU A 1 146 ? 5.301 -3.064 50.904 1.00 67.62 146 LEU A O 1
ATOM 1197 N N . PRO A 1 147 ? 6.247 -4.159 49.171 1.00 68.06 147 PRO A N 1
ATOM 1198 C CA . PRO A 1 147 ? 7.618 -3.796 49.525 1.00 68.06 147 PRO A CA 1
ATOM 1199 C C . PRO A 1 147 ? 7.818 -2.279 49.422 1.00 68.06 147 PRO A C 1
ATOM 1201 O O . PRO A 1 147 ? 7.375 -1.666 48.446 1.00 68.06 147 PRO A O 1
ATOM 1204 N N . SER A 1 148 ? 8.497 -1.668 50.398 1.00 58.81 148 SER A N 1
ATOM 1205 C CA . SER A 1 148 ? 8.932 -0.273 50.266 1.00 58.81 148 SER A CA 1
ATOM 1206 C C . SER A 1 148 ? 10.016 -0.183 49.192 1.00 58.81 148 SER A C 1
ATOM 1208 O O . SER A 1 148 ? 10.965 -0.967 49.221 1.00 58.81 148 SER A O 1
ATOM 1210 N N . MET A 1 149 ? 9.863 0.754 48.254 1.00 56.75 149 MET A N 1
ATOM 1211 C CA . MET A 1 149 ? 10.910 1.115 47.290 1.00 56.75 149 MET A CA 1
ATOM 1212 C C . MET A 1 149 ? 11.857 2.158 47.853 1.00 56.75 149 MET A C 1
ATOM 1214 O O . MET A 1 149 ? 11.351 3.062 48.554 1.00 56.75 149 MET A O 1
#

pLDDT: mean 84.39, std 13.31, range [41.47, 97.0]

Secondary structure (DSSP, 8-state):
--------EEEEEESPPTT--HHHHHHHHHTTS-EEEEEEEE-TTT--EEEEEEEEES-HHHHHHHHHHHTT-EETTEE-EEEEPPGGG--TTTTSPPP----S----PPPHHHHHHHHHHHHHHHHHHHHHHHHHHHHTT----PPP-

InterPro domains:
  IPR000504 RNA recognition motif domain [PF00076] (11-80)
  IPR000504 RNA recognition motif domain [PS50102] (9-87)
  IPR000504 RNA recognition motif domain [SM00360] (10-83)
  IPR012677 Nucleotide-binding alpha-beta plait domain superfamily [G3DSA:3.30.70.330] (1-89)
  IPR035979 RNA-binding domain superfamily [SSF54928] (4-90)

Radius of gyration: 25.04 Å; Cα contacts (8 Å, |Δi|>4): 170; chains: 1; bounding box: 51×36×68 Å

Foldseek 3Di:
DDPPPFDKWKKKKAQADFPCDDVNVCVVLCVLHDWPDKDFDADPPPRGGPRMIMTIGSHPVSLQVSQVVQQQPADPNTGMHMDIDDPVRDDPCRRPDDPPPPPPDDPPPDDPVSVVVVVVVVVVVVVVVVVVVVVVCVVVVPPDDDDDD

Mean predicted aligned error: 13.98 Å

Nearest PDB structures (foldseek):
  8pvl-assembly1_CI  TM=9.739E-01  e=2.382E-12  Thermochaetoides thermophila DSM 1495
  8etg-assembly1_o  TM=9.620E-01  e=1.725E-12  Schizosaccharomyces pombe
  8fle-assembly1_SH  TM=9.425E-01  e=2.891E-12  Homo sapiens
  8fkw-assembly1_SH  TM=6.380E-01  e=1.651E-14  Homo sapiens
  8esr-assembly1_o  TM=7.468E-01  e=5.395E-13  Schizosaccharomyces pombe

Organism: NCBI:txid195482

Solvent-accessible surface area (backbone atoms only — not comparable to full-atom values): 8892 Å² total; per-residue (Å²): 133,81,80,76,82,61,45,67,29,39,27,40,40,29,54,46,50,93,88,69,49,62,70,58,50,48,60,69,51,44,78,64,42,64,71,76,46,76,46,66,42,54,40,91,86,78,64,44,74,70,30,34,35,41,38,30,26,54,31,41,69,45,27,50,51,47,15,63,68,44,35,63,40,73,48,95,94,28,52,24,44,36,39,65,56,58,78,90,76,58,59,91,61,73,85,51,77,73,72,78,74,67,67,93,66,68,92,63,83,74,51,73,66,58,51,51,52,51,54,52,52,52,50,54,53,49,49,54,51,50,57,54,49,50,56,50,34,63,72,69,71,51,95,71,83,79,81,87,130